Protein AF-H6T1F2-F1 (afdb_monomer_lite)

Secondary structure (DSSP, 8-state):
-HHHHHHHHHHHHHHHHHHHHHHHHSSPPPPPPP---

pLDDT: mean 91.22, std 10.31, range [59.28, 98.5]

InterPro domains:
  IPR001743 Photosystem II PsbT [MF_00808] (4-34)
  IPR001743 Photosystem II PsbT [PF01405] (5-35)
  IPR001743 Photosystem II PsbT [PTHR36411] (4-36)
  IPR037268 Photosystem II PsbT superfamily [SSF161029] (4-32)

Structure (mmCIF, N/CA/C/O backbone):
data_AF-H6T1F2-F1
#
_entry.id   AF-H6T1F2-F1
#
loop_
_atom_site.group_PDB
_atom_site.id
_atom_site.type_symbol
_atom_site.label_atom_id
_atom_site.label_alt_id
_atom_site.label_comp_id
_atom_site.label_asym_id
_atom_site.label_entity_id
_atom_site.label_seq_id
_atom_site.pdbx_PDB_ins_code
_atom_site.Cartn_x
_atom_site.Cartn_y
_atom_site.Cartn_z
_atom_site.occupancy
_atom_site.B_iso_or_equiv
_atom_site.auth_seq_id
_atom_site.auth_comp_id
_atom_site.auth_asym_id
_atom_site.auth_atom_id
_atom_site.pdbx_PDB_model_num
ATOM 1 N N . MET A 1 1 ? 21.641 2.494 -17.748 1.00 59.28 1 MET A N 1
ATOM 2 C CA . MET A 1 1 ? 20.996 3.677 -17.147 1.00 59.28 1 MET A CA 1
ATOM 3 C C . MET A 1 1 ? 19.509 3.388 -16.962 1.00 59.28 1 MET A C 1
ATOM 5 O O . MET A 1 1 ? 19.091 3.300 -15.819 1.00 59.28 1 MET A O 1
ATOM 9 N N . GLU A 1 2 ? 18.800 3.007 -18.031 1.00 66.38 2 GLU A N 1
ATOM 10 C CA . GLU A 1 2 ? 17.396 2.530 -18.034 1.00 66.38 2 GLU A CA 1
ATOM 11 C C . GLU A 1 2 ? 16.988 1.539 -16.918 1.00 66.38 2 GLU A C 1
ATOM 13 O O . GLU A 1 2 ? 15.913 1.652 -16.334 1.00 66.38 2 GLU A O 1
ATOM 18 N N . SER A 1 3 ? 17.828 0.549 -16.590 1.00 74.50 3 SER A N 1
ATOM 19 C CA . SER A 1 3 ? 17.475 -0.501 -15.618 1.00 74.50 3 SER A CA 1
ATOM 20 C C . SER A 1 3 ? 17.461 -0.032 -14.158 1.00 74.50 3 SER A C 1
ATOM 22 O O . SER A 1 3 ? 16.690 -0.557 -13.357 1.00 74.50 3 SER A O 1
ATOM 24 N N . MET A 1 4 ? 18.288 0.957 -13.800 1.00 93.06 4 MET A N 1
ATOM 25 C CA . MET A 1 4 ? 18.298 1.531 -12.450 1.00 93.06 4 MET A CA 1
ATOM 26 C C . MET A 1 4 ? 17.088 2.440 -12.248 1.00 93.06 4 MET A C 1
ATOM 28 O O . MET A 1 4 ? 16.447 2.385 -11.204 1.00 93.06 4 MET A O 1
ATOM 32 N N . GLU A 1 5 ? 16.737 3.223 -13.265 1.00 91.00 5 GLU A N 1
ATOM 33 C CA . GLU A 1 5 ? 15.562 4.091 -13.231 1.00 91.00 5 GLU A CA 1
ATOM 34 C C . GLU A 1 5 ? 14.270 3.277 -13.127 1.00 91.00 5 GLU A C 1
ATOM 36 O O . GLU A 1 5 ? 13.450 3.546 -12.253 1.00 91.00 5 GLU A O 1
ATOM 41 N N . ALA A 1 6 ? 14.132 2.200 -13.908 1.00 94.94 6 ALA A N 1
ATOM 42 C CA . ALA A 1 6 ? 12.990 1.290 -13.805 1.00 94.94 6 ALA A CA 1
ATOM 43 C C . ALA A 1 6 ? 12.833 0.688 -12.395 1.00 94.94 6 ALA A C 1
ATOM 45 O O . ALA A 1 6 ? 11.714 0.583 -11.882 1.00 94.94 6 ALA A O 1
ATOM 46 N N . LEU A 1 7 ? 13.945 0.331 -11.741 1.00 95.56 7 LEU A N 1
ATOM 47 C CA . LEU A 1 7 ? 13.935 -0.169 -10.366 1.00 95.56 7 LEU A CA 1
ATOM 48 C C . LEU A 1 7 ? 13.491 0.912 -9.376 1.00 95.56 7 LEU A C 1
ATOM 50 O O . LEU A 1 7 ? 12.652 0.647 -8.518 1.00 95.56 7 LEU A O 1
ATOM 54 N N . VAL A 1 8 ? 14.020 2.129 -9.516 1.00 96.25 8 VAL A N 1
ATOM 55 C CA . VAL A 1 8 ? 13.657 3.271 -8.670 1.00 96.25 8 VAL A CA 1
ATOM 56 C C . VAL A 1 8 ? 12.175 3.602 -8.833 1.00 96.25 8 VAL A C 1
ATOM 58 O O . VAL A 1 8 ? 11.471 3.705 -7.833 1.00 96.25 8 VAL A O 1
ATOM 61 N N . TYR A 1 9 ? 11.658 3.694 -10.058 1.00 95.94 9 TYR A N 1
ATOM 62 C CA . TYR A 1 9 ? 10.243 3.988 -10.298 1.00 95.94 9 TYR A CA 1
ATOM 63 C C . TYR A 1 9 ? 9.321 2.895 -9.769 1.00 95.94 9 TYR A C 1
ATOM 65 O O . TYR A 1 9 ? 8.306 3.199 -9.144 1.00 95.94 9 TYR A O 1
ATOM 73 N N . THR A 1 10 ? 9.696 1.628 -9.945 1.00 96.44 10 THR A N 1
ATOM 74 C CA . THR A 1 10 ? 8.932 0.507 -9.387 1.00 96.44 10 THR A CA 1
ATOM 75 C C . THR A 1 10 ? 8.934 0.558 -7.863 1.00 96.44 10 THR A C 1
ATOM 77 O O . THR A 1 10 ? 7.886 0.408 -7.239 1.00 96.44 10 THR A O 1
ATOM 80 N N . PHE A 1 11 ? 10.085 0.826 -7.246 1.00 97.19 11 PHE A N 1
ATOM 81 C CA . PHE A 1 11 ? 10.197 0.950 -5.798 1.00 97.19 11 PHE A CA 1
ATOM 82 C C . PHE A 1 11 ? 9.353 2.107 -5.259 1.00 97.19 11 PHE A 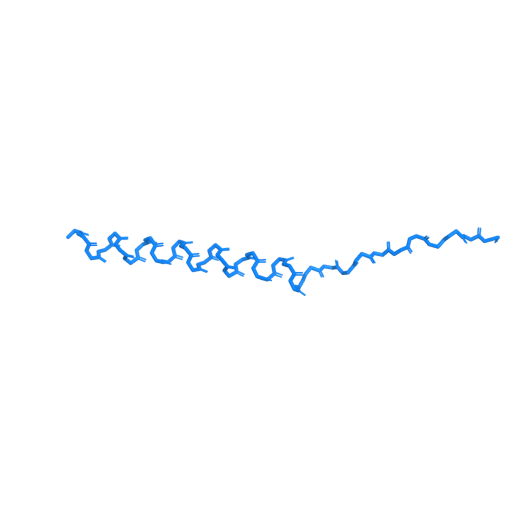C 1
ATOM 84 O O . PHE A 1 11 ? 8.593 1.920 -4.309 1.00 97.19 11 PHE A O 1
ATOM 91 N N . LEU A 1 12 ? 9.430 3.284 -5.883 1.00 97.81 12 LEU A N 1
ATOM 92 C CA . LEU A 1 12 ? 8.618 4.447 -5.522 1.00 97.81 12 LEU A CA 1
ATOM 93 C C . LEU A 1 12 ? 7.121 4.151 -5.661 1.00 97.81 12 LEU A C 1
ATOM 95 O O . LEU A 1 12 ? 6.343 4.478 -4.766 1.00 97.81 12 LEU A O 1
ATOM 99 N N . LEU A 1 13 ? 6.713 3.479 -6.738 1.00 97.88 13 LEU A N 1
ATOM 100 C CA . LEU A 1 13 ? 5.319 3.108 -6.961 1.00 97.88 13 LEU A CA 1
ATOM 101 C C . LEU A 1 13 ? 4.822 2.120 -5.897 1.00 97.88 13 LEU A C 1
ATOM 103 O O . LEU A 1 13 ? 3.814 2.371 -5.239 1.00 97.88 13 LEU A O 1
ATOM 107 N N . VAL A 1 14 ? 5.539 1.012 -5.696 1.00 98.25 14 VAL A N 1
ATOM 108 C CA . VAL A 1 14 ? 5.142 -0.056 -4.766 1.00 98.25 14 VAL A CA 1
ATOM 109 C C . VAL A 1 14 ? 5.163 0.433 -3.319 1.00 98.25 14 VAL A C 1
ATOM 111 O O . VAL A 1 14 ? 4.232 0.144 -2.570 1.00 98.25 14 VAL A O 1
ATOM 114 N N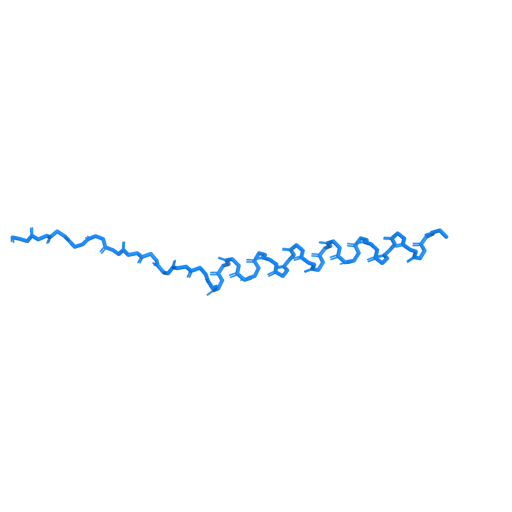 . SER A 1 15 ? 6.171 1.215 -2.923 1.00 98.19 15 SER A N 1
ATOM 115 C CA . SER A 1 15 ? 6.230 1.800 -1.577 1.00 98.19 15 SER A CA 1
ATOM 116 C C . SER A 1 15 ? 5.074 2.768 -1.322 1.00 98.19 15 SER A C 1
ATOM 118 O O . SER A 1 15 ? 4.416 2.663 -0.288 1.00 98.19 15 SER A O 1
ATOM 120 N N . THR A 1 16 ? 4.756 3.648 -2.276 1.00 98.19 16 THR A N 1
ATOM 121 C CA . THR A 1 16 ? 3.636 4.596 -2.149 1.00 98.19 16 THR A CA 1
ATOM 122 C C . THR A 1 16 ? 2.297 3.866 -2.041 1.00 98.19 16 THR A C 1
ATOM 124 O O . THR A 1 16 ? 1.496 4.165 -1.155 1.00 98.19 16 THR A O 1
ATOM 127 N N . LEU A 1 17 ? 2.065 2.864 -2.893 1.00 98.50 17 LEU A N 1
ATOM 128 C CA . LEU A 1 17 ? 0.859 2.036 -2.837 1.00 98.50 17 LEU A CA 1
ATOM 129 C C . LEU A 1 17 ? 0.763 1.249 -1.523 1.00 98.50 17 LEU A C 1
ATOM 131 O O . LEU A 1 17 ? -0.314 1.180 -0.932 1.00 98.50 17 LEU A O 1
ATOM 135 N N . GLY A 1 18 ? 1.883 0.714 -1.030 1.00 98.44 18 GLY A N 1
ATOM 136 C CA . GLY A 1 18 ? 1.958 0.047 0.268 1.00 98.44 18 GLY A CA 1
ATOM 137 C C . GLY A 1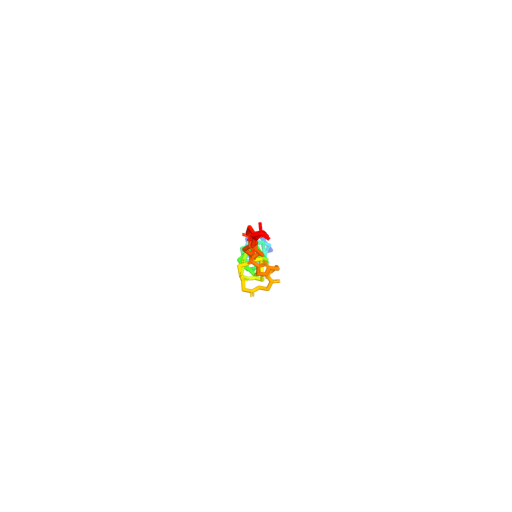 18 ? 1.577 0.976 1.421 1.00 98.44 18 GLY A C 1
ATOM 138 O O . GLY A 1 18 ? 0.745 0.613 2.250 1.00 98.44 18 GLY A O 1
ATOM 139 N N . ILE A 1 19 ? 2.111 2.201 1.451 1.00 98.25 19 ILE A N 1
ATOM 140 C CA . ILE A 1 19 ? 1.775 3.199 2.480 1.00 98.25 19 ILE A CA 1
ATOM 141 C C . ILE A 1 19 ? 0.278 3.534 2.450 1.00 98.25 19 ILE A C 1
ATOM 143 O O . ILE A 1 19 ? -0.356 3.552 3.503 1.00 98.25 19 ILE A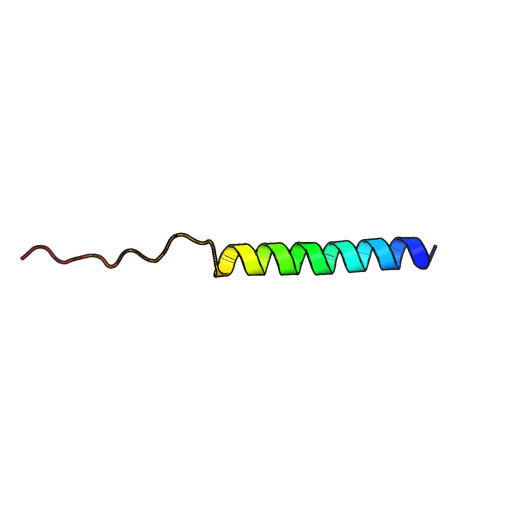 O 1
ATOM 147 N N . ILE A 1 20 ? -0.307 3.749 1.266 1.00 98.25 20 ILE A N 1
ATOM 148 C CA . ILE A 1 20 ? -1.746 4.027 1.126 1.00 98.25 20 ILE A CA 1
ATOM 149 C C . ILE A 1 20 ? -2.581 2.840 1.622 1.00 98.25 20 ILE A C 1
ATOM 151 O O . ILE A 1 20 ? -3.551 3.034 2.355 1.00 98.25 20 ILE A O 1
ATOM 155 N N . PHE A 1 21 ? -2.192 1.610 1.277 1.00 98.19 21 PHE A N 1
ATOM 156 C CA . PHE A 1 21 ? -2.850 0.399 1.763 1.00 98.19 21 PHE A CA 1
ATOM 157 C C . PHE A 1 21 ? -2.851 0.341 3.297 1.00 98.19 21 PHE A C 1
ATOM 159 O O . PHE A 1 21 ? -3.912 0.207 3.911 1.00 98.19 21 PHE A O 1
ATOM 166 N N . PHE A 1 22 ? -1.690 0.529 3.934 1.00 97.56 22 PHE A N 1
ATOM 167 C CA . PHE A 1 22 ? -1.603 0.542 5.395 1.00 97.56 22 PHE A CA 1
ATOM 168 C C . PHE A 1 22 ? -2.409 1.690 6.016 1.00 97.56 22 PHE A C 1
ATOM 170 O O . PHE A 1 22 ? -3.124 1.474 6.991 1.00 97.56 22 PHE A O 1
ATOM 177 N N . ALA A 1 23 ? -2.375 2.887 5.426 1.00 97.19 23 ALA A N 1
ATOM 178 C CA . ALA A 1 23 ? -3.126 4.042 5.911 1.00 97.19 23 ALA A CA 1
ATOM 179 C C . ALA A 1 23 ? -4.652 3.851 5.846 1.00 97.19 23 ALA A C 1
ATOM 181 O O . ALA A 1 23 ? -5.375 4.434 6.649 1.00 97.19 23 ALA A O 1
ATOM 182 N N . ILE A 1 24 ? -5.168 3.043 4.915 1.00 96.56 24 ILE A N 1
ATOM 183 C CA . ILE A 1 24 ? -6.609 2.772 4.812 1.00 96.56 24 ILE A CA 1
ATOM 184 C C . ILE A 1 24 ? -7.033 1.671 5.787 1.00 96.56 24 ILE A C 1
ATOM 186 O O . ILE A 1 24 ? -8.015 1.848 6.509 1.00 96.56 24 ILE A O 1
ATOM 190 N N . PHE A 1 25 ? -6.311 0.548 5.816 1.00 96.56 25 PHE A N 1
ATOM 191 C CA . PHE A 1 25 ? -6.722 -0.636 6.578 1.00 96.56 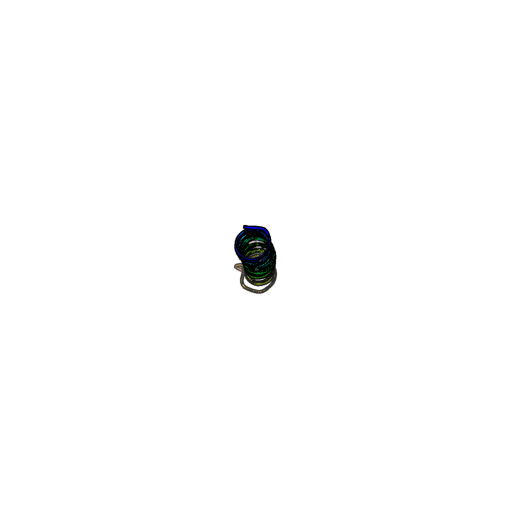25 PHE A CA 1
ATOM 192 C C . PHE A 1 25 ? -6.306 -0.603 8.051 1.00 96.56 25 PHE A C 1
ATOM 194 O O . PHE A 1 25 ? -7.006 -1.166 8.887 1.00 96.56 25 PHE A O 1
ATOM 201 N N . PHE A 1 26 ? -5.201 0.068 8.381 1.00 95.31 26 PHE A N 1
ATOM 202 C CA . PHE A 1 26 ? -4.628 0.092 9.731 1.00 95.31 26 PHE A CA 1
ATOM 203 C C . PHE A 1 26 ? -4.712 1.471 10.400 1.00 95.31 26 PHE A C 1
ATOM 205 O O . PHE A 1 26 ? -4.038 1.713 11.401 1.00 95.31 26 PHE A O 1
ATOM 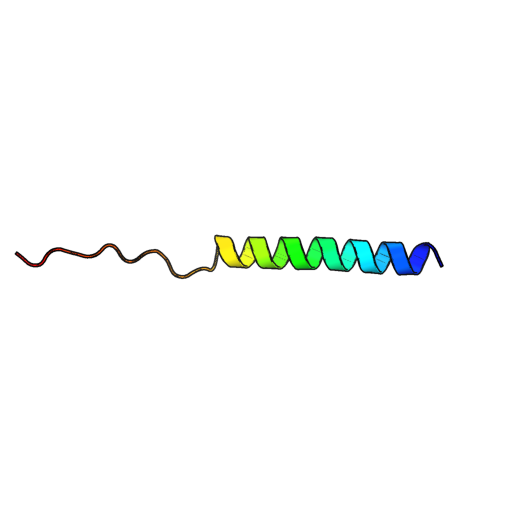212 N N . ARG A 1 27 ? -5.538 2.390 9.884 1.00 93.94 27 ARG A N 1
ATOM 213 C CA . ARG A 1 27 ? -5.839 3.635 10.609 1.00 93.94 27 ARG A CA 1
ATOM 214 C C . ARG A 1 27 ? -6.701 3.372 11.836 1.00 93.94 27 ARG A C 1
ATOM 216 O O . ARG A 1 27 ? -7.476 2.417 11.879 1.00 93.94 27 ARG A O 1
ATOM 223 N N . GLU A 1 28 ? -6.619 4.282 12.800 1.00 94.44 28 GLU A N 1
ATOM 224 C CA . GLU A 1 28 ? -7.524 4.283 13.944 1.00 94.44 28 GLU A CA 1
ATOM 225 C C . GLU A 1 28 ? -8.987 4.347 13.455 1.00 94.44 28 GLU A C 1
ATOM 227 O O . GLU A 1 28 ? -9.321 5.199 12.617 1.00 94.44 28 GLU A O 1
ATOM 232 N N . PRO A 1 29 ? -9.871 3.452 13.934 1.00 92.75 29 PRO A N 1
ATOM 233 C CA . PRO A 1 29 ? -11.274 3.500 13.564 1.00 92.75 29 PRO A CA 1
ATOM 234 C C . PRO A 1 29 ? -11.901 4.807 14.072 1.00 92.75 29 PRO A C 1
ATOM 236 O O . PRO A 1 29 ? -11.572 5.272 15.168 1.00 92.75 29 PRO A O 1
ATOM 239 N N . PRO A 1 30 ? -12.828 5.411 13.311 1.00 92.19 30 PRO A N 1
ATOM 240 C CA . PRO A 1 30 ? -13.476 6.638 13.741 1.00 92.19 30 PRO A CA 1
ATOM 241 C C . PRO A 1 30 ? -14.258 6.393 15.037 1.00 92.19 30 PRO A C 1
ATOM 243 O O . PRO A 1 30 ? -15.086 5.485 15.121 1.00 92.19 30 PRO A O 1
ATOM 246 N N . LYS A 1 31 ? -14.020 7.227 16.051 1.00 90.81 31 LYS A N 1
ATOM 247 C CA . LYS A 1 31 ? -14.798 7.205 17.295 1.00 90.81 31 LYS A CA 1
ATOM 248 C C . LYS A 1 31 ? -16.078 8.002 17.088 1.00 90.81 31 LYS A C 1
ATOM 250 O O . LYS A 1 31 ? -16.027 9.198 16.811 1.00 90.81 31 LYS A O 1
ATOM 255 N N . VAL A 1 32 ? -17.228 7.349 17.235 1.00 92.06 32 VAL A N 1
ATOM 256 C CA . VAL A 1 32 ? -18.526 8.032 17.184 1.00 92.06 32 VAL A CA 1
ATOM 257 C C . VAL A 1 32 ? -18.732 8.779 18.507 1.00 92.06 32 VAL A C 1
ATOM 259 O O . VAL A 1 32 ? -18.729 8.139 19.561 1.00 92.06 32 VAL A O 1
ATOM 262 N N . PRO A 1 33 ? -18.911 10.113 18.501 1.00 88.94 33 PRO A N 1
ATOM 263 C CA . PRO A 1 33 ? -19.198 10.847 19.724 1.00 88.94 33 PRO A CA 1
ATOM 264 C C . PRO A 1 33 ? -20.589 10.459 20.239 1.00 88.94 33 PRO A C 1
ATOM 266 O O . PRO A 1 33 ? -21.604 10.706 19.588 1.00 88.94 33 PRO A O 1
ATOM 269 N N . THR A 1 34 ? -20.659 9.862 21.426 1.00 86.38 34 THR A N 1
ATOM 270 C CA . THR A 1 34 ? -21.937 9.606 22.097 1.00 86.38 34 THR A CA 1
ATOM 271 C C . THR A 1 34 ? -22.405 10.886 22.786 1.00 86.38 34 THR A C 1
ATOM 273 O O . THR A 1 34 ? -21.716 11.383 23.682 1.00 86.38 34 THR A O 1
ATOM 276 N N . LYS A 1 35 ? -23.581 11.421 22.430 1.00 79.94 35 LYS A N 1
ATOM 277 C CA . LYS A 1 35 ? -24.242 12.424 23.282 1.00 79.94 35 LYS A CA 1
ATOM 278 C C . LYS A 1 35 ? -24.603 11.747 24.606 1.00 79.94 35 LYS A C 1
ATOM 280 O O . LYS A 1 35 ? -25.438 10.845 24.616 1.00 79.94 35 LYS A O 1
ATOM 285 N N . LYS A 1 36 ? -23.978 12.166 25.710 1.00 75.25 36 LYS A N 1
ATOM 286 C CA . LYS A 1 36 ? -24.496 11.848 27.046 1.00 75.25 36 LYS A CA 1
ATOM 287 C C . LYS A 1 36 ? -25.882 12.497 27.159 1.00 75.25 36 LYS A C 1
ATOM 289 O O . LYS A 1 36 ? -26.004 13.688 26.872 1.00 75.25 36 LYS A O 1
ATOM 294 N N . LYS A 1 37 ? -26.903 11.692 27.461 1.00 62.94 37 LYS A N 1
ATOM 295 C CA . LYS A 1 37 ? -28.200 12.192 27.937 1.00 62.94 37 LYS A CA 1
ATOM 296 C C . LYS A 1 37 ? -28.047 12.714 29.357 1.00 62.94 37 LYS A C 1
ATOM 298 O O . LYS A 1 37 ? -27.217 12.128 30.088 1.00 62.94 37 LYS A O 1
#

Foldseek 3Di:
DVVVVVVVVVCVVVVVVVVVVCCVPVDDDDDDDDPDD

Organism: NCBI:txid357899

Sequence (37 aa):
MESMEALVYTFLLVSTLGIIFFAIFFREPPKVPTKKK

Radius of gyration: 18.9 Å; chains: 1; bounding box: 49×13×46 Å